Protein AF-A0A7C1KVB5-F1 (afdb_monomer_lite)

Structure (mmCIF, N/CA/C/O backbone):
data_AF-A0A7C1KVB5-F1
#
_entry.id   AF-A0A7C1KVB5-F1
#
loop_
_atom_site.group_PDB
_atom_site.id
_atom_site.type_symbol
_atom_site.label_atom_id
_atom_site.label_alt_id
_atom_site.label_comp_id
_atom_site.label_asym_id
_atom_site.label_entity_id
_atom_site.label_seq_id
_atom_site.pdbx_PDB_ins_code
_atom_site.Cartn_x
_atom_site.Cartn_y
_atom_site.Cartn_z
_atom_site.occupancy
_atom_site.B_iso_or_equiv
_atom_site.auth_seq_id
_atom_site.auth_comp_id
_atom_site.auth_asym_id
_atom_site.auth_atom_id
_atom_site.pdbx_PDB_model_num
ATOM 1 N N . LEU A 1 1 ? 7.339 -0.963 7.180 1.00 88.81 1 LEU A N 1
ATOM 2 C CA . LEU A 1 1 ? 6.986 -0.405 5.848 1.00 88.81 1 LEU A CA 1
ATOM 3 C C . LEU A 1 1 ? 8.134 -0.491 4.840 1.00 88.81 1 LEU A C 1
ATOM 5 O O . LEU A 1 1 ? 7.894 -0.975 3.743 1.00 88.81 1 LEU A O 1
ATOM 9 N N . ASN A 1 2 ? 9.372 -0.121 5.200 1.00 93.81 2 ASN A N 1
ATOM 10 C CA . ASN A 1 2 ? 10.538 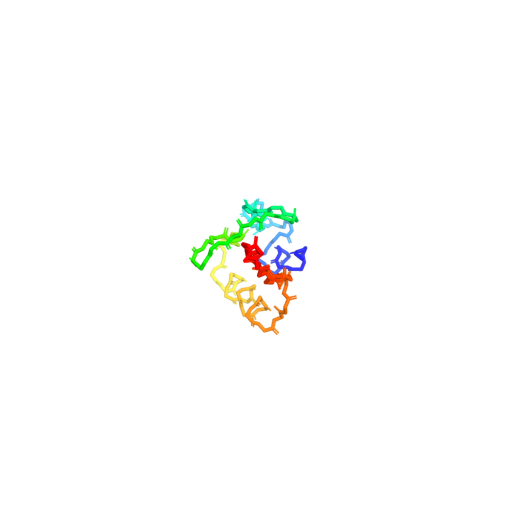-0.205 4.297 1.00 93.81 2 ASN A CA 1
ATOM 11 C C . ASN A 1 2 ? 10.717 -1.583 3.635 1.00 93.81 2 ASN A C 1
ATOM 13 O O . ASN A 1 2 ? 10.967 -1.654 2.436 1.00 93.81 2 ASN A O 1
ATOM 17 N N . THR A 1 3 ? 10.522 -2.674 4.385 1.00 96.38 3 THR A N 1
ATOM 18 C CA . THR A 1 3 ? 10.563 -4.048 3.853 1.00 96.38 3 THR A CA 1
ATOM 19 C C . THR A 1 3 ? 9.573 -4.258 2.710 1.00 96.38 3 THR A C 1
ATOM 21 O O . THR A 1 3 ? 9.947 -4.803 1.681 1.00 96.38 3 THR A O 1
ATOM 24 N N . ILE A 1 4 ? 8.343 -3.753 2.841 1.00 97.25 4 ILE A N 1
ATOM 25 C CA . ILE A 1 4 ? 7.297 -3.871 1.813 1.00 97.25 4 ILE A CA 1
ATOM 26 C C . ILE A 1 4 ? 7.727 -3.131 0.543 1.00 97.25 4 ILE A C 1
ATOM 28 O O . ILE A 1 4 ? 7.624 -3.683 -0.546 1.00 97.25 4 ILE A O 1
ATOM 32 N N . GLY A 1 5 ? 8.268 -1.914 0.680 1.00 97.31 5 GLY A N 1
ATOM 33 C CA . GLY A 1 5 ? 8.790 -1.152 -0.458 1.00 97.31 5 GLY A CA 1
ATOM 34 C C . GLY A 1 5 ? 9.931 -1.879 -1.174 1.00 97.31 5 GLY A C 1
ATOM 35 O O . GLY A 1 5 ? 9.932 -1.969 -2.400 1.00 97.31 5 GLY A O 1
ATOM 36 N N . ARG A 1 6 ? 10.860 -2.478 -0.414 1.00 97.38 6 ARG A N 1
ATOM 37 C CA . ARG A 1 6 ? 11.947 -3.297 -0.976 1.00 97.38 6 ARG A CA 1
ATOM 38 C C . ARG A 1 6 ? 11.422 -4.522 -1.717 1.00 97.38 6 ARG A C 1
ATOM 40 O O . ARG A 1 6 ? 11.839 -4.779 -2.842 1.00 97.38 6 ARG A O 1
ATOM 47 N N . MET A 1 7 ? 10.463 -5.233 -1.128 1.00 97.56 7 MET A N 1
ATOM 48 C CA . MET A 1 7 ? 9.816 -6.383 -1.765 1.00 97.56 7 MET A CA 1
ATOM 49 C C . MET A 1 7 ? 9.072 -5.990 -3.043 1.00 97.56 7 MET A C 1
ATOM 51 O O . MET A 1 7 ? 9.143 -6.711 -4.033 1.00 97.56 7 MET A O 1
ATOM 55 N N . ALA A 1 8 ? 8.426 -4.822 -3.049 1.00 97.62 8 ALA A N 1
ATOM 56 C CA . ALA A 1 8 ? 7.757 -4.276 -4.223 1.00 97.62 8 ALA A CA 1
ATOM 57 C C . ALA A 1 8 ? 8.739 -3.890 -5.348 1.00 97.62 8 ALA A C 1
ATOM 59 O O . ALA A 1 8 ? 8.341 -3.825 -6.510 1.00 97.62 8 ALA A O 1
ATOM 60 N N . GLY A 1 9 ? 10.026 -3.698 -5.038 1.00 97.25 9 GLY A N 1
ATOM 61 C CA . GLY A 1 9 ? 11.090 -3.462 -6.017 1.00 97.25 9 GLY A CA 1
ATOM 62 C C . GLY A 1 9 ? 11.913 -2.196 -5.793 1.00 97.25 9 GLY A C 1
ATOM 63 O O . GLY A 1 9 ? 12.849 -1.962 -6.559 1.00 97.25 9 GLY A O 1
ATOM 64 N N . ALA A 1 10 ? 11.614 -1.402 -4.763 1.00 97.44 10 ALA A N 1
ATOM 65 C CA . ALA A 1 10 ? 12.406 -0.225 -4.427 1.00 97.44 10 ALA A CA 1
ATOM 66 C C . ALA A 1 10 ? 13.791 -0.626 -3.868 1.00 97.44 10 ALA A C 1
ATOM 68 O O . ALA A 1 10 ? 13.912 -1.648 -3.190 1.00 97.44 10 ALA A O 1
ATOM 69 N N . PRO A 1 11 ? 14.850 0.172 -4.082 1.00 95.81 11 PRO A N 1
ATOM 70 C CA . PRO A 1 11 ? 14.878 1.423 -4.843 1.00 95.81 11 PRO A CA 1
ATOM 71 C C . PRO A 1 11 ? 15.156 1.233 -6.345 1.00 95.81 11 PRO A C 1
ATOM 73 O O . PRO A 1 11 ? 15.136 2.210 -7.086 1.00 95.81 11 PRO A O 1
ATOM 76 N N . ALA A 1 12 ? 15.440 0.004 -6.794 1.00 97.38 12 ALA A N 1
ATOM 77 C CA . ALA A 1 12 ? 15.801 -0.280 -8.185 1.00 97.38 12 ALA A CA 1
ATOM 78 C C . ALA A 1 12 ? 14.672 0.096 -9.162 1.00 97.38 12 ALA A C 1
ATOM 80 O O . ALA A 1 12 ? 14.924 0.677 -10.214 1.00 97.38 12 ALA A O 1
ATOM 81 N N . ASP A 1 13 ? 13.423 -0.188 -8.787 1.00 96.56 13 ASP A N 1
ATOM 82 C CA . ASP A 1 13 ? 12.239 0.359 -9.442 1.00 96.56 13 ASP A CA 1
ATOM 83 C C . ASP A 1 13 ? 11.799 1.643 -8.724 1.00 96.56 13 ASP A C 1
ATOM 85 O O . ASP A 1 13 ? 11.257 1.594 -7.620 1.00 96.56 13 ASP A O 1
ATOM 89 N N . LYS A 1 14 ? 12.010 2.798 -9.367 1.00 96.19 14 LYS A N 1
ATOM 90 C CA . LYS A 1 14 ? 11.649 4.120 -8.823 1.00 96.19 14 LYS A CA 1
ATOM 91 C C . LYS A 1 14 ? 10.138 4.337 -8.694 1.00 96.19 14 LYS A C 1
ATOM 93 O O . LYS A 1 14 ? 9.722 5.226 -7.958 1.00 96.19 14 LYS A O 1
ATOM 98 N N . LYS A 1 15 ? 9.323 3.561 -9.419 1.00 96.00 15 LYS A N 1
ATOM 99 C CA . LYS A 1 15 ? 7.857 3.586 -9.307 1.00 96.00 15 LYS A CA 1
ATOM 100 C C . LYS A 1 15 ? 7.359 2.633 -8.221 1.00 96.00 15 LYS A C 1
ATOM 102 O O . LYS A 1 15 ? 6.188 2.699 -7.854 1.00 96.00 15 LYS A O 1
ATOM 107 N N . ALA A 1 16 ? 8.220 1.748 -7.713 1.00 97.81 16 ALA A N 1
ATOM 108 C CA . ALA A 1 16 ? 7.873 0.847 -6.630 1.00 97.81 16 ALA A CA 1
ATOM 109 C C . ALA A 1 16 ? 8.010 1.524 -5.266 1.00 97.81 16 ALA A C 1
ATOM 111 O O . ALA A 1 16 ? 8.917 2.318 -5.021 1.00 97.81 16 ALA A O 1
ATOM 112 N N . GLY A 1 17 ? 7.125 1.165 -4.342 1.00 97.38 17 GLY A N 1
ATOM 113 C CA . GLY A 1 17 ? 7.139 1.720 -2.997 1.00 97.38 17 GLY A CA 1
ATOM 114 C C . GLY A 1 17 ? 5.813 1.556 -2.275 1.00 97.38 17 GLY A C 1
ATOM 115 O O . GLY A 1 17 ? 4.941 0.793 -2.690 1.00 97.38 17 GLY A O 1
ATOM 116 N N . VAL A 1 18 ? 5.674 2.281 -1.168 1.00 97.50 18 VAL A N 1
ATOM 117 C CA . VAL A 1 18 ? 4.451 2.315 -0.364 1.00 97.50 18 VAL A CA 1
ATOM 118 C C . VAL A 1 18 ? 4.023 3.763 -0.175 1.00 97.50 18 VAL A C 1
ATOM 120 O O . VAL A 1 18 ? 4.794 4.565 0.345 1.00 97.50 18 VAL A O 1
ATOM 123 N N . MET A 1 19 ? 2.790 4.079 -0.562 1.00 96.88 19 MET A N 1
ATOM 124 C CA . MET A 1 19 ? 2.143 5.357 -0.279 1.00 96.88 19 MET A CA 1
ATOM 125 C C . MET A 1 19 ? 1.260 5.207 0.955 1.00 96.88 19 MET A C 1
ATOM 127 O O . MET A 1 19 ? 0.324 4.411 0.941 1.00 96.88 19 MET A O 1
ATOM 131 N N . LEU A 1 20 ? 1.549 5.960 2.013 1.00 95.38 20 LEU A N 1
ATOM 132 C CA . LEU A 1 20 ? 0.701 6.036 3.202 1.00 95.38 20 LEU A CA 1
ATOM 133 C C . LEU A 1 20 ? -0.384 7.097 2.996 1.00 95.38 20 LEU A C 1
ATOM 135 O O . LEU A 1 20 ? -0.062 8.248 2.712 1.00 95.38 20 LEU A O 1
ATOM 139 N N . HIS A 1 21 ? -1.650 6.726 3.191 1.00 96.00 21 HIS A N 1
ATOM 140 C CA . HIS A 1 21 ? -2.786 7.659 3.107 1.00 96.00 21 HIS A CA 1
ATOM 141 C C . HIS A 1 21 ? -3.188 8.225 4.467 1.00 96.00 21 HIS A C 1
ATOM 143 O O . HIS A 1 21 ? -3.905 9.218 4.548 1.00 96.00 21 HIS A O 1
ATOM 149 N N . VAL A 1 22 ? -2.718 7.601 5.547 1.00 93.94 22 VAL A N 1
ATOM 150 C CA . VAL A 1 22 ? -3.053 7.970 6.923 1.00 93.94 22 VAL A CA 1
ATOM 151 C C . VAL A 1 22 ? -1.801 8.190 7.762 1.00 93.94 22 VAL A C 1
ATOM 153 O O . VAL A 1 22 ? -0.712 7.712 7.436 1.00 93.94 22 VAL A O 1
ATOM 156 N N . ARG A 1 23 ? -1.966 8.907 8.875 1.00 92.75 23 ARG A N 1
ATOM 157 C CA . ARG A 1 23 ? -0.928 9.118 9.889 1.00 92.75 23 ARG A CA 1
ATOM 158 C C . ARG A 1 23 ? -1.344 8.461 11.205 1.00 92.75 23 ARG A C 1
ATOM 160 O O . ARG A 1 23 ? -2.482 8.025 11.377 1.00 92.75 23 ARG A O 1
ATOM 167 N N . ALA A 1 24 ? -0.411 8.378 12.149 1.00 91.06 24 ALA A N 1
ATOM 168 C CA . ALA A 1 24 ? -0.729 7.918 13.496 1.00 91.06 24 ALA A CA 1
ATOM 169 C C . ALA A 1 24 ? -1.840 8.791 14.111 1.00 91.06 24 ALA A C 1
ATOM 171 O O . ALA A 1 24 ? -1.820 10.013 13.982 1.00 91.06 24 ALA A O 1
ATOM 172 N N . GLY A 1 25 ? -2.825 8.152 14.747 1.00 90.00 25 GLY A N 1
ATOM 173 C CA . GLY A 1 25 ? -3.983 8.834 15.335 1.00 90.00 25 GLY A CA 1
ATOM 174 C C . GLY A 1 25 ? -5.109 9.179 14.353 1.00 90.00 25 GLY A C 1
ATOM 175 O O . GLY A 1 25 ? -6.170 9.624 14.793 1.00 90.00 25 GLY A O 1
ATOM 176 N N . THR A 1 26 ? -4.943 8.943 13.046 1.00 92.00 26 THR A N 1
ATOM 177 C CA . THR A 1 26 ? -6.038 9.105 12.082 1.00 92.00 26 THR A CA 1
ATOM 178 C C . THR A 1 26 ? -7.173 8.126 12.404 1.00 92.00 26 THR A C 1
ATOM 180 O O . THR A 1 26 ? -6.968 6.914 12.473 1.00 92.00 26 THR A O 1
ATOM 183 N N . LYS A 1 27 ? -8.391 8.652 12.592 1.00 91.06 27 LYS A N 1
ATOM 184 C CA . LYS A 1 27 ? -9.606 7.835 12.697 1.00 91.06 27 LYS A CA 1
ATOM 185 C C . LYS A 1 27 ? -9.925 7.260 11.320 1.00 91.06 27 LYS A C 1
ATOM 187 O O . LYS A 1 27 ? -10.058 8.023 10.371 1.00 91.06 27 LYS A O 1
ATOM 192 N N . ILE A 1 28 ? -10.080 5.943 11.241 1.00 91.19 28 ILE A N 1
ATOM 193 C CA . ILE A 1 28 ? -10.424 5.238 10.003 1.00 91.19 28 ILE A CA 1
ATOM 194 C C . ILE A 1 28 ? -11.700 4.418 10.184 1.00 91.19 28 ILE A C 1
ATOM 196 O O . ILE A 1 28 ? -12.009 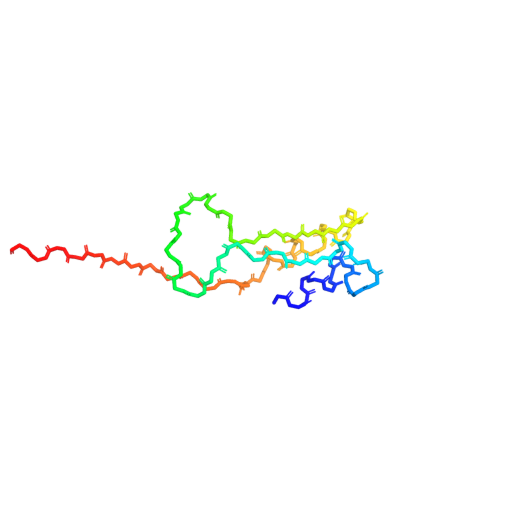3.951 11.285 1.00 91.19 28 ILE A O 1
ATOM 200 N N . LYS A 1 29 ? -12.440 4.237 9.095 1.00 91.50 29 LYS A N 1
ATOM 201 C CA . LYS A 1 29 ? -13.616 3.375 8.996 1.00 91.50 29 LYS A CA 1
ATOM 202 C C . LYS A 1 29 ? -13.266 2.097 8.236 1.00 91.50 29 LYS A C 1
ATOM 204 O O . LYS A 1 29 ? -12.228 1.980 7.586 1.00 91.50 29 LYS A O 1
ATOM 209 N N . LYS A 1 30 ? -14.146 1.098 8.330 1.00 90.06 30 LYS A N 1
ATOM 210 C CA . LYS A 1 30 ? -14.030 -0.112 7.510 1.00 90.06 30 LYS A CA 1
ATOM 211 C C . LYS A 1 30 ? -14.042 0.296 6.031 1.00 90.06 30 LYS A C 1
ATOM 213 O O . LYS A 1 30 ? -14.890 1.089 5.641 1.00 90.06 30 LYS A O 1
ATOM 218 N N . ASN A 1 31 ? -13.140 -0.297 5.250 1.00 92.31 31 ASN A N 1
ATOM 219 C CA . ASN A 1 31 ? -12.888 -0.023 3.829 1.00 92.31 31 ASN A CA 1
ATOM 220 C C . ASN A 1 31 ? -12.088 1.254 3.515 1.00 92.31 31 ASN A C 1
ATOM 222 O O . ASN A 1 31 ? -11.824 1.496 2.340 1.00 92.31 31 ASN A O 1
ATOM 226 N N . ASP A 1 32 ? -11.634 2.019 4.512 1.00 94.19 32 ASP A N 1
ATOM 227 C CA . ASP A 1 32 ? -10.687 3.107 4.250 1.00 94.19 32 ASP A CA 1
ATOM 228 C C . ASP A 1 32 ? -9.320 2.541 3.839 1.00 94.19 32 ASP A C 1
ATOM 230 O O . ASP A 1 32 ? -8.766 1.639 4.480 1.00 94.19 32 ASP A O 1
ATOM 234 N N . THR A 1 33 ? -8.743 3.101 2.778 1.00 95.19 33 THR A N 1
ATOM 235 C CA . THR A 1 33 ? -7.402 2.727 2.324 1.00 95.19 33 THR A CA 1
ATOM 236 C C . THR A 1 33 ? -6.355 3.322 3.263 1.00 95.19 33 THR A C 1
ATOM 238 O O . THR A 1 33 ? -6.171 4.532 3.319 1.00 95.19 33 THR A O 1
ATOM 241 N N . VAL A 1 34 ? -5.623 2.466 3.977 1.00 94.69 34 VAL A N 1
ATOM 242 C CA . VAL A 1 34 ? -4.552 2.885 4.902 1.00 94.69 34 VAL A CA 1
ATOM 243 C C . VAL A 1 34 ? -3.261 3.209 4.143 1.00 94.69 34 VAL A C 1
ATOM 245 O O . VAL A 1 34 ? -2.586 4.201 4.420 1.00 94.69 34 VAL A O 1
ATOM 248 N N . PHE A 1 35 ? -2.912 2.370 3.169 1.00 96.12 35 PHE A N 1
ATOM 249 C CA . PHE A 1 35 ? -1.748 2.550 2.308 1.00 96.12 35 PHE A CA 1
ATOM 250 C C . PHE A 1 35 ? -1.917 1.797 0.985 1.00 96.12 35 PHE A C 1
ATOM 252 O O . PHE A 1 35 ? -2.717 0.867 0.890 1.00 96.12 35 PHE A O 1
ATOM 259 N N . THR A 1 36 ? -1.131 2.173 -0.020 1.00 97.50 36 THR A N 1
ATOM 260 C CA . THR A 1 36 ? -1.076 1.517 -1.334 1.00 97.50 36 THR A CA 1
ATOM 261 C C . THR A 1 36 ? 0.345 1.054 -1.622 1.00 97.50 36 THR A C 1
ATOM 263 O O . THR A 1 36 ? 1.298 1.797 -1.392 1.00 97.50 36 THR A O 1
ATOM 266 N N . ILE A 1 37 ? 0.492 -0.170 -2.132 1.00 98.00 37 ILE A N 1
ATOM 267 C CA . ILE A 1 37 ? 1.770 -0.701 -2.617 1.00 98.00 37 ILE A CA 1
ATOM 268 C C . ILE A 1 37 ? 1.817 -0.504 -4.131 1.00 98.00 37 ILE A C 1
ATOM 270 O O . ILE A 1 37 ? 0.915 -0.955 -4.834 1.00 98.00 37 ILE A O 1
ATOM 274 N N . TYR A 1 38 ? 2.876 0.128 -4.625 1.00 98.12 38 TYR A N 1
ATOM 275 C CA . TYR A 1 38 ? 3.154 0.254 -6.053 1.00 98.12 38 TYR A CA 1
ATOM 276 C C . TYR A 1 38 ? 4.317 -0.658 -6.437 1.00 98.12 38 TYR A C 1
ATOM 278 O O . TYR A 1 38 ? 5.278 -0.797 -5.681 1.00 98.12 38 TYR A O 1
ATOM 286 N N . SER A 1 39 ? 4.235 -1.280 -7.611 1.00 98.12 39 SER A N 1
ATOM 287 C CA . SER A 1 39 ? 5.307 -2.087 -8.199 1.00 98.12 39 SER A CA 1
ATOM 288 C C . SER A 1 39 ? 5.106 -2.184 -9.706 1.00 98.12 39 SER A C 1
ATOM 290 O O . SER A 1 39 ? 3.979 -2.397 -10.154 1.00 98.12 39 SER A O 1
ATOM 292 N N . SER A 1 40 ? 6.183 -2.107 -10.488 1.00 97.62 40 SER A N 1
ATOM 293 C CA . SER A 1 40 ? 6.125 -2.372 -11.933 1.00 97.62 40 SER A CA 1
ATOM 294 C C . SER A 1 40 ? 6.177 -3.870 -12.267 1.00 97.62 40 SER A C 1
ATOM 296 O O . SER A 1 40 ? 6.131 -4.243 -13.436 1.00 97.62 40 SER A O 1
ATOM 298 N N . ASN A 1 41 ? 6.292 -4.754 -11.266 1.00 97.62 41 ASN A N 1
ATOM 299 C CA . ASN A 1 41 ? 6.383 -6.200 -11.461 1.00 97.62 41 ASN A CA 1
ATOM 300 C C . ASN A 1 41 ? 5.326 -6.944 -10.632 1.00 97.62 41 ASN A C 1
ATOM 302 O O . ASN A 1 41 ? 5.349 -6.930 -9.401 1.00 97.62 41 ASN A O 1
ATOM 306 N N . LYS A 1 42 ? 4.446 -7.6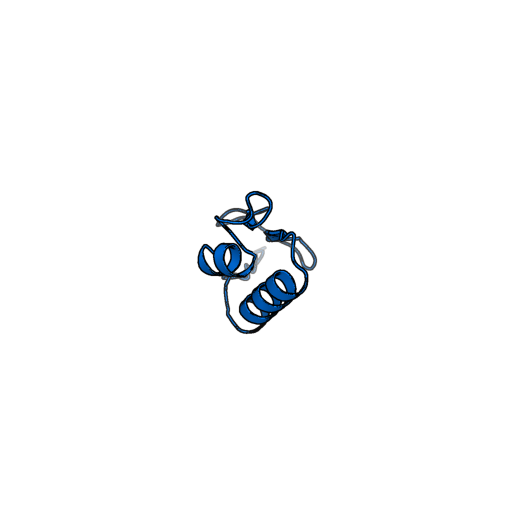83 -11.315 1.00 97.94 42 LYS A N 1
ATOM 307 C CA . LYS A 1 42 ? 3.340 -8.417 -10.688 1.00 97.94 42 LYS A CA 1
ATOM 308 C C . LYS A 1 42 ? 3.796 -9.420 -9.618 1.00 97.94 42 LYS A C 1
ATOM 310 O O . LYS A 1 42 ? 3.224 -9.439 -8.535 1.00 97.94 42 LYS A O 1
ATOM 315 N N . ARG A 1 43 ? 4.873 -10.180 -9.852 1.00 98.25 43 ARG A N 1
ATOM 316 C CA . ARG A 1 43 ? 5.385 -11.170 -8.879 1.00 98.25 43 ARG A CA 1
ATOM 317 C C . ARG A 1 43 ? 5.917 -10.506 -7.606 1.00 98.25 43 ARG A C 1
ATOM 319 O O . ARG A 1 43 ? 5.736 -11.029 -6.507 1.00 98.25 43 ARG A O 1
ATOM 326 N N . LYS A 1 44 ? 6.560 -9.342 -7.747 1.00 98.12 44 LYS A N 1
ATOM 327 C CA . LYS A 1 44 ? 7.041 -8.535 -6.613 1.00 98.12 44 LYS A CA 1
ATOM 328 C C . LYS A 1 44 ? 5.878 -7.942 -5.822 1.00 98.12 44 LYS A C 1
ATOM 330 O O . LYS A 1 44 ? 5.886 -8.003 -4.594 1.00 98.12 44 LYS A O 1
ATOM 335 N N . LEU A 1 45 ? 4.859 -7.435 -6.520 1.00 98.19 45 LEU A N 1
ATOM 336 C CA . LEU A 1 45 ? 3.631 -6.947 -5.897 1.00 98.19 45 LEU A CA 1
ATOM 337 C C . LEU A 1 45 ? 2.938 -8.043 -5.082 1.00 98.19 45 LEU A C 1
ATOM 339 O O . LEU A 1 45 ? 2.604 -7.813 -3.923 1.00 98.19 45 LEU A O 1
ATOM 343 N N . ASP A 1 46 ? 2.780 -9.234 -5.658 1.00 98.25 46 ASP A N 1
ATOM 344 C CA . ASP A 1 46 ? 2.136 -10.367 -4.987 1.00 98.25 46 ASP A CA 1
ATOM 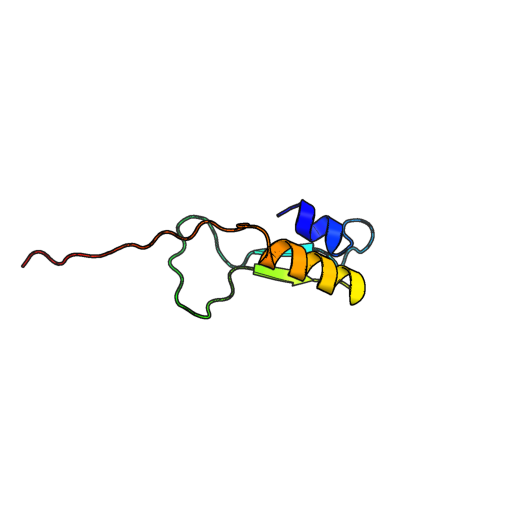345 C C . ASP A 1 46 ? 2.934 -10.810 -3.756 1.00 98.25 46 ASP A C 1
ATOM 347 O O . ASP A 1 46 ? 2.366 -11.048 -2.692 1.00 98.25 46 ASP A O 1
ATOM 351 N N . SER A 1 47 ? 4.265 -10.817 -3.856 1.00 97.62 47 SER A N 1
ATOM 352 C CA . SER A 1 47 ? 5.149 -11.117 -2.724 1.00 97.62 47 SER A CA 1
ATOM 353 C C . SER A 1 47 ? 4.996 -10.092 -1.591 1.00 97.62 47 SER A C 1
ATOM 355 O O . SER A 1 47 ? 4.867 -10.464 -0.423 1.00 97.62 47 SER A O 1
ATOM 357 N N . ALA A 1 48 ? 4.967 -8.797 -1.923 1.00 97.81 48 ALA A N 1
ATOM 358 C CA . ALA A 1 48 ? 4.754 -7.719 -0.957 1.00 97.81 48 ALA A CA 1
ATOM 359 C C . ALA A 1 48 ? 3.349 -7.779 -0.323 1.00 97.81 48 ALA A C 1
ATOM 361 O O . ALA A 1 48 ? 3.207 -7.569 0.883 1.00 97.81 48 ALA A O 1
ATOM 362 N N . TYR A 1 49 ? 2.323 -8.116 -1.110 1.00 97.19 49 TYR A N 1
ATOM 363 C CA . TYR A 1 49 ? 0.953 -8.315 -0.635 1.00 97.19 49 TYR A CA 1
ATOM 364 C C . TYR A 1 49 ? 0.858 -9.478 0.360 1.00 97.19 49 TYR A C 1
ATOM 366 O O . TYR A 1 49 ? 0.300 -9.317 1.445 1.00 97.19 49 TYR A O 1
ATOM 374 N N . MET A 1 50 ? 1.457 -10.627 0.038 1.00 97.69 50 MET A N 1
ATOM 375 C CA . MET A 1 50 ? 1.463 -11.791 0.930 1.00 97.69 50 MET A CA 1
ATOM 376 C C . MET A 1 50 ? 2.210 -11.507 2.235 1.00 97.69 50 MET A C 1
ATOM 378 O O . MET A 1 50 ? 1.742 -11.887 3.307 1.00 97.69 50 MET A O 1
ATOM 382 N N . PHE A 1 51 ? 3.320 -10.765 2.175 1.00 97.19 51 PHE A N 1
ATOM 383 C CA . PHE A 1 51 ? 4.017 -10.310 3.377 1.00 97.19 51 PHE A CA 1
ATOM 384 C C . PHE A 1 51 ? 3.109 -9.462 4.273 1.00 97.19 51 PHE A C 1
ATOM 386 O O . PHE A 1 51 ? 3.032 -9.715 5.473 1.00 97.19 51 PHE A O 1
ATOM 393 N N . VAL A 1 52 ? 2.387 -8.492 3.705 1.00 96.12 52 VAL A N 1
ATOM 394 C CA . VAL A 1 52 ? 1.434 -7.658 4.454 1.00 96.12 52 VAL A CA 1
ATOM 395 C C . VAL A 1 52 ? 0.293 -8.481 5.041 1.00 96.12 52 VAL A C 1
ATOM 397 O O . VAL A 1 52 ? -0.106 -8.233 6.172 1.00 96.12 52 VAL A O 1
ATOM 400 N N . LYS A 1 53 ? -0.228 -9.466 4.305 1.00 94.00 53 LYS A N 1
ATOM 401 C CA . LYS A 1 53 ? -1.322 -10.323 4.779 1.00 94.00 53 LYS A CA 1
ATOM 402 C C . LYS A 1 53 ? -0.915 -11.169 5.990 1.00 94.00 53 LYS A C 1
ATOM 404 O O . LYS A 1 53 ? -1.728 -11.384 6.883 1.00 94.00 53 L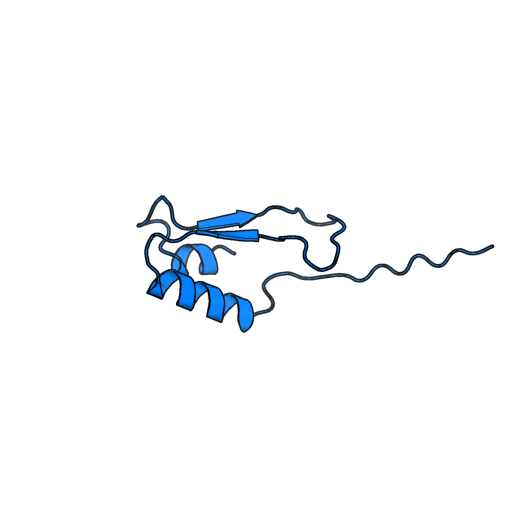YS A O 1
ATOM 409 N N . ASN A 1 54 ? 0.339 -11.617 6.022 1.00 95.88 54 ASN A N 1
ATOM 410 C CA . ASN A 1 54 ? 0.849 -12.517 7.057 1.00 95.88 54 ASN A CA 1
ATOM 411 C C . ASN A 1 54 ? 1.461 -11.787 8.261 1.00 95.88 54 ASN A C 1
ATOM 413 O O . ASN A 1 54 ? 1.730 -12.414 9.281 1.00 95.88 54 ASN A O 1
ATOM 417 N N . ASN A 1 55 ? 1.698 -10.477 8.161 1.00 94.31 55 ASN A N 1
ATOM 418 C CA . ASN A 1 55 ? 2.350 -9.694 9.205 1.00 94.31 55 ASN A CA 1
ATOM 419 C C . ASN A 1 55 ? 1.458 -8.539 9.652 1.00 94.31 55 ASN A C 1
ATOM 421 O O . ASN A 1 55 ? 0.880 -7.819 8.840 1.00 94.31 55 ASN A O 1
ATOM 425 N N . LYS A 1 56 ? 1.407 -8.279 10.959 1.00 89.06 56 LYS A N 1
ATOM 426 C CA . LYS A 1 56 ? 0.686 -7.122 11.499 1.00 89.06 56 LYS A CA 1
ATOM 427 C C . LYS A 1 56 ? 1.493 -5.839 11.267 1.00 89.06 56 LYS A C 1
ATOM 429 O O . LYS A 1 56 ? 2.215 -5.375 12.140 1.00 89.06 56 LYS A O 1
ATOM 434 N N . VAL A 1 57 ? 1.394 -5.283 10.058 1.00 91.94 57 VAL A N 1
ATOM 435 C CA . VAL A 1 57 ? 2.172 -4.106 9.622 1.00 91.94 57 VAL A CA 1
ATOM 436 C C . VAL A 1 57 ? 1.594 -2.763 10.081 1.00 91.94 57 VAL A C 1
ATOM 438 O O . VAL A 1 57 ? 2.296 -1.756 10.020 1.00 91.94 57 VAL A O 1
ATOM 441 N N . ILE A 1 58 ? 0.334 -2.745 10.528 1.00 91.50 58 ILE A N 1
ATOM 442 C CA . ILE A 1 58 ? -0.374 -1.572 11.056 1.00 91.50 58 ILE A CA 1
ATOM 443 C C . ILE A 1 58 ? -1.066 -1.963 12.366 1.00 91.50 58 ILE A C 1
ATOM 445 O O . ILE A 1 58 ? -1.734 -2.997 12.445 1.00 91.50 58 ILE A O 1
ATOM 449 N N . GLU A 1 59 ? -0.931 -1.126 13.392 1.00 90.69 59 GLU A N 1
ATOM 450 C CA . GLU A 1 59 ? -1.672 -1.256 14.645 1.00 90.69 59 GLU A CA 1
ATOM 451 C C . GLU A 1 59 ? -2.987 -0.474 14.550 1.00 90.69 59 GLU A C 1
ATOM 453 O O . GLU A 1 59 ? -2.989 0.739 14.348 1.00 90.69 59 GLU A O 1
ATOM 458 N N . LEU A 1 60 ? -4.114 -1.170 14.702 1.00 88.69 60 LEU A N 1
ATOM 459 C CA . LEU A 1 60 ? -5.434 -0.553 14.789 1.00 88.69 60 LEU A CA 1
ATOM 460 C C . LEU A 1 60 ? -5.892 -0.534 16.243 1.00 88.69 60 LEU A C 1
ATOM 462 O O . LEU A 1 60 ? -5.887 -1.569 16.911 1.00 88.69 60 LEU A O 1
ATOM 466 N N . ARG A 1 61 ? -6.324 0.638 16.715 1.00 86.38 61 ARG A N 1
ATOM 467 C CA . ARG A 1 61 ? -6.923 0.813 18.042 1.00 86.38 61 ARG A CA 1
ATOM 468 C C . ARG A 1 61 ? -8.415 1.065 17.906 1.00 86.38 61 ARG A C 1
ATOM 470 O O . ARG A 1 61 ? -8.841 1.889 17.100 1.00 86.38 61 ARG A O 1
ATOM 477 N N . ARG A 1 62 ? -9.212 0.361 18.708 1.00 82.25 62 ARG A N 1
ATOM 478 C CA . ARG A 1 62 ? -10.654 0.598 18.811 1.00 82.25 62 ARG A CA 1
ATOM 479 C C . ARG A 1 62 ? -10.894 1.640 19.896 1.00 82.25 62 ARG A C 1
ATOM 481 O O . ARG A 1 62 ? -10.449 1.459 21.023 1.00 82.25 62 ARG A O 1
ATOM 488 N N . ILE A 1 63 ? -11.594 2.715 19.552 1.00 80.50 63 ILE A N 1
ATOM 489 C CA . ILE A 1 63 ? -12.035 3.730 20.513 1.00 80.50 63 ILE A CA 1
ATOM 490 C C . ILE A 1 63 ? -13.529 3.502 20.748 1.00 80.50 63 ILE A C 1
ATOM 492 O O . ILE A 1 63 ? -14.302 3.485 19.791 1.00 80.50 63 ILE A O 1
ATOM 496 N N . ILE A 1 64 ? -13.929 3.306 22.005 1.00 79.62 64 ILE A N 1
ATOM 497 C CA . ILE A 1 64 ? -15.335 3.250 22.419 1.00 79.62 64 ILE A CA 1
ATOM 498 C C . ILE A 1 64 ? -15.642 4.584 23.098 1.00 79.62 64 ILE A C 1
ATOM 500 O O . ILE A 1 64 ? -15.107 4.871 24.164 1.00 79.62 64 ILE A O 1
ATOM 504 N N . LEU A 1 65 ? -16.470 5.414 22.466 1.00 73.50 65 LEU A N 1
ATOM 505 C CA . LEU A 1 65 ? -16.984 6.639 23.077 1.00 73.50 65 LEU A CA 1
ATOM 506 C C . LEU A 1 65 ? -18.205 6.256 23.919 1.00 73.50 65 LEU A C 1
ATOM 508 O O . LEU A 1 65 ? -19.293 6.090 23.374 1.00 73.50 65 LEU A O 1
ATOM 512 N N . GLN A 1 66 ? -18.028 6.063 25.226 1.00 71.69 66 GLN A N 1
ATOM 513 C CA . GLN A 1 66 ? -19.170 5.978 26.137 1.00 71.69 66 GLN A CA 1
ATOM 514 C C . GLN A 1 66 ? -19.694 7.394 26.372 1.00 71.69 66 GLN A C 1
ATOM 516 O O . GLN A 1 66 ? -18.944 8.286 26.771 1.00 71.69 66 GLN A O 1
ATOM 521 N N . ARG A 1 67 ? -20.971 7.617 26.061 1.00 62.00 67 ARG A N 1
ATOM 522 C CA . ARG A 1 67 ? -21.660 8.863 26.377 1.00 62.00 67 ARG A CA 1
ATOM 523 C C . ARG A 1 67 ? -22.236 8.701 27.776 1.00 62.00 67 ARG A C 1
ATOM 525 O O . ARG A 1 67 ? -23.194 7.958 27.948 1.00 62.00 67 ARG A O 1
ATOM 532 N N . PHE A 1 68 ? -21.611 9.339 28.756 1.00 59.00 68 PHE A N 1
ATOM 533 C CA . PHE A 1 68 ? -22.230 9.522 30.061 1.00 59.00 68 PHE A CA 1
ATOM 534 C C . PHE A 1 68 ? -23.278 10.627 29.895 1.00 59.00 68 PHE A C 1
ATOM 536 O O . PHE A 1 68 ? -22.932 11.758 29.545 1.00 59.00 68 PHE A O 1
ATOM 543 N N . SER A 1 69 ? -24.547 10.238 30.003 1.00 56.66 69 SER A N 1
ATOM 544 C CA . SER A 1 69 ? -25.691 11.137 30.168 1.00 56.66 69 SER A CA 1
ATOM 545 C C . SER A 1 69 ? -25.978 11.320 31.646 1.00 56.66 69 SER A C 1
ATOM 547 O O . SER A 1 69 ? -25.743 10.347 32.397 1.00 56.66 69 SER A O 1
#

pLDDT: mean 92.3, std 8.96, range [56.66, 98.25]

Foldseek 3Di:
DVVLQVLLPPPVPVQFGKAAPDDPPDDDDPPDDGIDTGHPDPVSNVVSVVVVVVDCPDDDDDDDDDDDD

Sequence (69 aa):
LNTIGRMAGAPADKKAGVMLHVRAGTKIKKNDTVFTIYSSNKRKLDSAYMFVKNNKVIELRRIILQRFS

Radius of gyration: 15.34 Å; chains: 1; bounding box: 42×24×42 Å

Secondary structure (DSSP, 8-state):
-HHHHHHHTTTTSTT-EEEE---TT----TT---EEEE-S-HHHHHHHHHHHHHS--S-----------

=== Feature glossary ===
Feature key, reading from the visual/contextual features back to the raw sequence:

Rendered structure images. Structure images are PyMOL renders from six orthogonal camera directions. Cartoon representation draws helices as coils and strands as arrows; sticks shows the backbone as bonds; surface shows the solvent-excluded envelope. Rainbow coloring maps sequence position to hue (blue→red, N→C); chain coloring assigns a distinct color per polypeptide.

Contact-map, Ramachandran, and PAE plots. Three diagnostic plots accompany the record. The Cα contact map visualizes the tertiary structure as a 2D adjacency matrix (8 Å cutoff, sequence-local contacts suppressed). The Ramachandran plot shows the distribution of backbone (φ, ψ) torsions, with points in the α and β basins reflecting secondary structure content. The PAE plot shows AlphaFold's inter-residue confidence as a color matrix.

InterPro / GO / CATH / organism. The annotation block draws on four external resources. InterPro: which protein families and domains the sequence belongs to. GO: standardized terms for what the protein does, what process it participates in, and where in the cell it acts. CATH: which structural fold it has in the CATH hierarchy. Organism: the species of origin.

Nearest PDB structures. Structural nearest neighbors (via Foldseek easy-search vs the PDB). Reported per hit: target PDB id, E-value, and alignment TM-score. A TM-score above ~0.5 is the conventional threshold for 'same fold'.

Predicted aligned error. Predicted aligned error is AlphaFold's pairwise confidence. Unlike pLDDT (per-residue), PAE is per-residue-pair and captures whether two parts of the structure are correctly placed relative to each other. Units are ångströms of expected positional error.

Solvent-accessible surface area. SASA measures how much of the protein is reachable by solvent. It is computed by rolling a water-sized probe over the atomic surface and summing the exposed area (Å²). Per-residue SASA distinguishes core (buried, low SASA) from surface (exposed, high SASA) residues; total SASA is a whole-molecule size measure.

B-factor. Crystallographic B-factors measure how much each atom's electron density is smeared out, in Å². They rise in mobile loops and surface residues and fall in the buried interior. In AlphaFold models this column is repurposed to hold pLDDT instead.

pLDDT. For AlphaFold models, the B-factor field carries pLDDT — the model's own estimate of local accuracy on a 0–100 scale. Regions with pLDDT<50 should be treated as essentially unmodeled; they often correspond to intrinsically disordered segments.

Backbone torsions (φ/ψ). φ (phi) and ψ (psi) are the two rotatable backbone dihedrals per residue: φ is the C(i-1)–N–Cα–C torsion, ψ is the N–Cα–C–N(i+1) torsion, both in degrees on (−180°, 180°]. α-helical residues cluster near (−60°, −45°); β-strand residues near (−120°, +130°). A Ramachandran plot is simply a scatter of (φ, ψ) for every residue.

Radius of gyration, Cα contacts, bounding box. Radius of gyration (Rg) is the root-mean-square distance of Cα atoms from their centroid — a single number for overall size and compactness. A globular domain of N residues has Rg ≈ 2.2·N^0.38 Å; an extended or disordered chain has a much larger Rg. The Cα contact count is the number of residue pairs whose Cα atoms are within 8 Å and are more than four positions apart in sequence — a standard proxy for tertiary packing density. The bounding box is the smallest axis-aligned box enclosing all Cα atoms.

Secondary structure (3-state, P-SEA). Three-state secondary structure (P-SEA) collapses the eight DSSP classes into helix (a), strand (b), and coil (c). P-SEA assigns these from Cα geometry alone —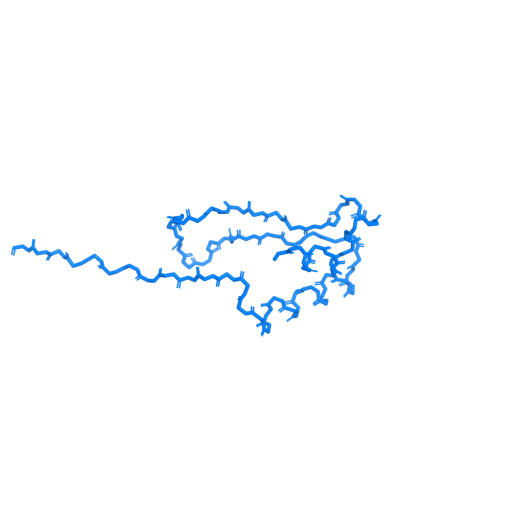 distances and angles — without requiring backbone oxygens, so it works on any Cα trace.

Secondary structure (8-state, DSSP). Secondary structure is the local, repeating backbone conformation. DSSP classifies it into eight states by reading the hydrogen-bond network: three helix types (H, G, I), two β types (E, B), two non-regular types (T, S), and unstructured coil (-).

Foldseek 3Di. The Foldseek 3Di string encodes local tertiary geometry as a 20-letter alphabet — one character per residue — derived from the relative positions of nearby Cα atoms. Unlike the amino-acid sequence, 3Di is a direct function of the 3D structure, so two proteins with the same fold have similar 3Di strings even at low sequence identity.

mmCIF coordinates. Structure coordinates are given as an mmCIF _atom_site loop: one row per atom with element, residue name, chain id, sequence number, and x/y/z position in Å. Only the four main-chain atoms per residue are included here; side chains are omitted to keep the record compact.

Sequence. This is the polypeptide sequence — one letter per residue, N-terminus first. Length ranges from a few dozen residues for small domains to over a thousand for large multi-domain proteins.